Protein AF-A0A4U0V541-F1 (afdb_monomer)

Foldseek 3Di:
DAFLVLLLVLLLLVQDPDPPSQKRALVSQLVLCLLLLDDNVVSNVVSQVCLVVQPDDDPPGSMHRSVPGPDRFQLQAPQDFDQADKAALCRQLVSSCVVPSPPVSSVSSNVLLVSAADPVPSIHGSNLSVCSRNNNNSVVSSVVCVPVPSSPPPDPPDDDD

pLDDT: mean 77.26, std 14.0, range [28.75, 92.69]

Sequence (161 aa):
MPPPFHRLLAFYSNKSDRPNTQTVRLTDSLRGNLALGLDFPAALAIALGRHLFLRNTSFLSLNIHVPSVSTTKTLLDGIPIDEKRAYSRADIVGAARRNGNGVLGQADALGMWALAADVRTGLVRGEDVVAFQRGTLFEVIERRRRGRGQVLPFWRGGPIS

Structure (mmCIF, N/CA/C/O backbone):
data_AF-A0A4U0V541-F1
#
_entry.id   AF-A0A4U0V541-F1
#
loop_
_atom_site.group_PDB
_atom_site.id
_atom_site.type_symbol
_atom_site.label_atom_id
_atom_site.label_alt_id
_atom_site.label_comp_id
_atom_site.label_asym_id
_atom_site.label_entity_id
_atom_site.label_seq_id
_atom_site.pdbx_PDB_ins_code
_atom_site.Cartn_x
_atom_site.Cartn_y
_atom_site.Cartn_z
_atom_site.oc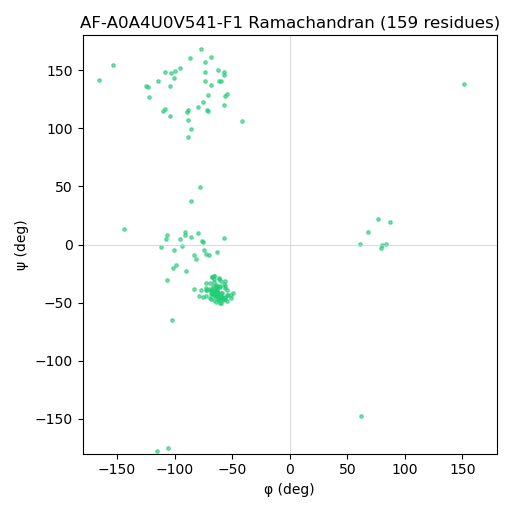cupancy
_atom_site.B_iso_or_equiv
_atom_site.auth_seq_id
_atom_site.auth_comp_id
_atom_site.auth_asym_id
_atom_site.auth_atom_id
_atom_site.pdbx_PDB_model_num
ATOM 1 N N . MET A 1 1 ? 18.904 6.020 4.376 1.00 61.62 1 MET A N 1
ATOM 2 C CA . MET A 1 1 ? 17.771 5.064 4.301 1.00 61.62 1 MET A CA 1
ATOM 3 C C . MET A 1 1 ? 17.031 5.266 2.983 1.00 61.62 1 MET A C 1
ATOM 5 O O . MET A 1 1 ? 16.933 6.417 2.574 1.00 61.62 1 MET A O 1
ATOM 9 N N . PRO A 1 2 ? 16.510 4.208 2.332 1.00 76.69 2 PRO A N 1
ATOM 10 C CA . PRO A 1 2 ? 15.739 4.345 1.094 1.00 76.69 2 PRO A CA 1
ATOM 11 C C . PRO A 1 2 ? 14.454 5.169 1.313 1.00 76.69 2 PRO A C 1
ATOM 13 O O . PRO A 1 2 ? 13.903 5.138 2.425 1.00 76.69 2 PRO A O 1
ATOM 16 N N . PRO A 1 3 ? 13.962 5.894 0.291 1.00 86.38 3 PRO A N 1
ATOM 17 C CA . PRO A 1 3 ? 12.707 6.638 0.368 1.00 86.38 3 PRO A CA 1
ATOM 18 C C . PRO A 1 3 ? 11.506 5.744 0.722 1.00 86.38 3 PRO A C 1
ATOM 20 O O . PRO A 1 3 ? 11.497 4.573 0.334 1.00 86.38 3 PRO A O 1
ATOM 23 N N . PRO A 1 4 ? 10.479 6.255 1.427 1.00 84.50 4 PRO A N 1
ATOM 24 C CA . PRO A 1 4 ? 9.324 5.453 1.832 1.00 84.50 4 PRO A CA 1
ATOM 25 C C . PRO A 1 4 ? 8.635 4.708 0.685 1.00 84.50 4 PRO A C 1
ATOM 27 O O . PRO A 1 4 ? 8.344 3.520 0.810 1.00 84.50 4 PRO A O 1
ATOM 30 N N . PHE A 1 5 ? 8.437 5.360 -0.463 1.00 84.69 5 PHE A N 1
ATOM 31 C CA . PHE A 1 5 ? 7.810 4.707 -1.612 1.00 84.69 5 PHE A CA 1
ATOM 32 C C . PHE A 1 5 ? 8.673 3.570 -2.177 1.00 84.69 5 PHE A C 1
ATOM 34 O O . PHE A 1 5 ? 8.171 2.503 -2.525 1.00 84.69 5 PHE A O 1
ATOM 41 N N . HIS A 1 6 ? 9.995 3.757 -2.194 1.00 84.62 6 HIS A N 1
ATOM 42 C CA . HIS A 1 6 ? 10.932 2.724 -2.635 1.00 84.62 6 HIS A CA 1
ATOM 43 C C . HIS A 1 6 ? 10.926 1.516 -1.699 1.00 84.62 6 HIS A C 1
ATOM 45 O O . HIS A 1 6 ? 11.076 0.399 -2.178 1.00 84.62 6 HIS A O 1
ATOM 51 N N . ARG A 1 7 ? 10.694 1.699 -0.391 1.00 85.19 7 ARG A N 1
ATOM 52 C CA . ARG A 1 7 ? 10.532 0.576 0.555 1.00 85.19 7 ARG A CA 1
ATOM 53 C C . ARG A 1 7 ? 9.280 -0.246 0.260 1.00 85.19 7 ARG A C 1
ATOM 55 O O . ARG A 1 7 ? 9.359 -1.471 0.229 1.00 85.19 7 ARG A O 1
ATOM 62 N N . LEU A 1 8 ? 8.158 0.414 -0.043 1.00 83.94 8 LEU A N 1
ATOM 63 C CA . LEU A 1 8 ? 6.932 -0.275 -0.463 1.00 83.94 8 LEU A CA 1
ATOM 64 C C . LEU A 1 8 ? 7.143 -1.079 -1.751 1.00 83.94 8 LEU A C 1
ATOM 66 O O . LEU A 1 8 ? 6.598 -2.170 -1.880 1.00 83.94 8 LEU A O 1
ATOM 70 N N . LEU A 1 9 ? 7.942 -0.572 -2.695 1.00 83.94 9 LEU A N 1
ATOM 71 C CA . LEU A 1 9 ? 8.303 -1.313 -3.907 1.00 83.94 9 LEU A CA 1
ATOM 72 C C . LEU A 1 9 ? 9.295 -2.449 -3.630 1.00 83.94 9 LEU A C 1
ATOM 74 O O . LEU A 1 9 ? 9.139 -3.539 -4.180 1.00 83.94 9 LEU A O 1
ATOM 78 N N . ALA A 1 10 ? 10.268 -2.219 -2.747 1.00 84.31 10 ALA A N 1
ATOM 79 C CA . ALA A 1 10 ? 11.264 -3.209 -2.350 1.00 84.31 10 ALA A CA 1
ATOM 80 C C . ALA A 1 10 ? 10.628 -4.433 -1.678 1.00 84.31 10 ALA A C 1
ATOM 82 O O . ALA A 1 10 ? 11.124 -5.545 -1.839 1.00 84.31 10 ALA A O 1
ATOM 83 N N . PHE A 1 11 ? 9.491 -4.259 -0.992 1.00 82.50 11 PHE A N 1
ATOM 84 C CA . PHE A 1 11 ? 8.693 -5.381 -0.496 1.00 82.50 11 PHE A CA 1
ATOM 85 C C . PHE A 1 11 ? 8.395 -6.405 -1.600 1.00 82.50 11 PHE A C 1
ATOM 87 O O . PHE A 1 11 ? 8.537 -7.600 -1.363 1.00 82.50 11 PHE A O 1
ATOM 94 N N . TYR A 1 12 ? 8.029 -5.957 -2.806 1.00 80.75 12 TYR A N 1
ATOM 95 C CA . TYR A 1 12 ? 7.719 -6.853 -3.921 1.00 80.75 12 TYR A CA 1
ATOM 96 C C . TYR A 1 12 ? 8.975 -7.456 -4.543 1.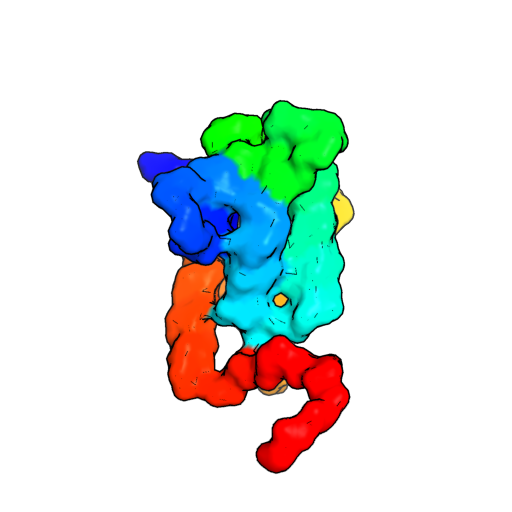00 80.75 12 TYR A C 1
ATOM 98 O O . TYR A 1 12 ? 9.013 -8.660 -4.779 1.00 80.75 12 TYR A O 1
ATOM 106 N N . SER A 1 13 ? 10.021 -6.662 -4.786 1.00 81.06 13 SER A N 1
ATOM 107 C CA . SER A 1 13 ? 11.244 -7.177 -5.417 1.00 81.06 13 SER A CA 1
ATOM 108 C C . SER A 1 13 ? 12.000 -8.166 -4.522 1.00 81.06 13 SER A C 1
ATOM 110 O O . SER A 1 13 ? 12.621 -9.096 -5.030 1.00 81.06 13 SER A O 1
ATOM 112 N N . ASN A 1 14 ? 11.876 -8.045 -3.196 1.00 81.19 14 ASN A N 1
ATOM 113 C CA . ASN A 1 14 ? 12.405 -9.013 -2.231 1.00 81.19 14 ASN A CA 1
ATOM 114 C C . ASN A 1 14 ? 11.661 -10.365 -2.235 1.00 81.19 14 ASN A C 1
ATOM 116 O O . ASN A 1 14 ? 12.119 -11.304 -1.590 1.00 81.19 14 ASN A O 1
ATOM 120 N N . LYS A 1 15 ? 10.526 -10.489 -2.939 1.00 74.00 15 LYS A N 1
ATOM 121 C CA . LYS A 1 15 ? 9.801 -11.762 -3.141 1.00 74.00 15 LYS A CA 1
ATOM 122 C C . LYS A 1 15 ? 10.158 -12.454 -4.463 1.00 74.00 15 LYS A C 1
ATOM 124 O O . LYS A 1 15 ? 9.533 -13.456 -4.811 1.00 74.00 15 LYS A O 1
ATOM 129 N N . SER A 1 16 ? 11.117 -11.909 -5.209 1.00 71.25 16 SER A N 1
ATOM 130 C CA . SER A 1 16 ? 11.630 -12.500 -6.444 1.00 71.25 16 SER A CA 1
ATOM 131 C C . SER A 1 16 ? 12.409 -13.784 -6.149 1.00 71.25 16 SER A C 1
ATOM 133 O O . SER A 1 16 ? 13.248 -13.816 -5.253 1.00 71.25 16 SER A O 1
ATOM 135 N N . ASP A 1 17 ? 12.195 -14.823 -6.960 1.00 65.44 17 ASP A N 1
ATOM 136 C CA . ASP A 1 17 ? 13.008 -16.054 -6.930 1.00 65.44 17 ASP A CA 1
ATOM 137 C C . ASP A 1 17 ? 14.399 -15.858 -7.550 1.00 65.44 17 ASP A C 1
ATOM 139 O O . ASP A 1 17 ? 15.214 -16.779 -7.593 1.00 65.44 17 ASP A O 1
ATOM 143 N N . ARG A 1 18 ? 14.665 -14.676 -8.119 1.00 64.69 18 ARG A N 1
ATOM 144 C CA . ARG A 1 18 ? 15.917 -14.367 -8.808 1.00 64.69 18 ARG A CA 1
ATOM 145 C C . ARG A 1 18 ? 16.755 -13.398 -7.977 1.00 64.69 18 ARG A C 1
ATOM 147 O O . ARG A 1 18 ? 16.197 -12.489 -7.371 1.00 64.69 18 ARG A O 1
ATOM 154 N N . PRO A 1 19 ? 18.093 -13.479 -8.059 1.00 60.41 19 PRO A N 1
ATOM 155 C CA . PRO A 1 19 ? 19.007 -12.659 -7.256 1.00 60.41 19 PRO A CA 1
ATOM 156 C C . PRO A 1 19 ? 18.924 -11.141 -7.517 1.00 60.41 19 PRO A C 1
ATOM 158 O O . PRO A 1 19 ? 19.551 -10.363 -6.807 1.00 60.41 19 PRO A O 1
ATOM 161 N N . ASN A 1 20 ? 18.158 -10.688 -8.517 1.00 63.84 20 ASN A N 1
ATOM 162 C CA . ASN A 1 20 ? 17.958 -9.266 -8.790 1.00 63.84 20 ASN A CA 1
ATOM 163 C C . ASN A 1 20 ? 16.769 -8.715 -7.981 1.00 63.84 20 ASN A C 1
ATOM 165 O O . ASN A 1 20 ? 15.629 -8.743 -8.443 1.00 63.84 20 ASN A O 1
ATOM 169 N N . THR A 1 21 ? 17.064 -8.182 -6.794 1.00 68.62 21 THR A N 1
ATOM 170 C CA . THR A 1 21 ? 16.109 -7.578 -5.844 1.00 68.62 21 THR A CA 1
ATOM 171 C C . THR A 1 21 ? 15.812 -6.101 -6.121 1.00 68.62 21 THR A C 1
ATOM 173 O O . THR A 1 21 ? 15.118 -5.447 -5.345 1.00 68.62 21 THR A O 1
ATOM 176 N N . GLN A 1 22 ? 16.315 -5.538 -7.223 1.00 80.19 22 GLN A N 1
ATOM 177 C CA . GLN A 1 22 ? 16.116 -4.125 -7.575 1.00 80.19 22 GLN A CA 1
ATOM 178 C C . GLN A 1 22 ? 15.030 -3.914 -8.633 1.00 80.19 22 GLN A C 1
ATOM 180 O O . GLN A 1 22 ? 14.697 -2.778 -8.973 1.00 80.19 22 GLN A O 1
ATOM 185 N N . THR A 1 23 ? 14.482 -5.001 -9.174 1.00 83.25 23 THR A N 1
ATOM 186 C CA . THR A 1 23 ? 13.450 -4.958 -10.209 1.00 83.25 23 THR A CA 1
ATOM 187 C C . THR A 1 23 ? 12.220 -5.701 -9.723 1.00 83.25 23 THR A C 1
ATOM 189 O O . THR A 1 23 ? 12.319 -6.858 -9.332 1.00 83.25 23 THR A O 1
ATOM 192 N N . VAL A 1 24 ? 11.061 -5.051 -9.769 1.00 82.81 24 VAL A N 1
ATOM 193 C CA . VAL A 1 24 ? 9.771 -5.698 -9.528 1.00 82.81 24 VAL A CA 1
ATOM 194 C C . VAL A 1 24 ? 9.260 -6.214 -10.867 1.00 82.81 24 VAL A C 1
ATOM 196 O O . VAL A 1 24 ? 8.962 -5.422 -11.769 1.00 82.81 24 VAL A O 1
ATOM 199 N N . ARG A 1 25 ? 9.167 -7.539 -11.008 1.00 84.31 25 ARG A N 1
ATOM 200 C CA . ARG A 1 25 ? 8.480 -8.192 -12.132 1.00 84.31 25 ARG A CA 1
ATOM 201 C C . ARG A 1 25 ? 7.001 -8.327 -11.813 1.00 84.31 25 ARG A C 1
ATOM 203 O O . ARG A 1 25 ? 6.604 -8.318 -10.649 1.00 84.31 25 ARG A O 1
ATOM 210 N N . LEU A 1 26 ? 6.175 -8.513 -12.841 1.00 81.56 26 LEU A N 1
ATOM 211 C CA . LEU A 1 26 ? 4.735 -8.714 -12.650 1.00 81.56 26 LEU A CA 1
ATOM 212 C C . LEU A 1 26 ? 4.441 -9.908 -11.721 1.00 81.56 26 LEU A C 1
ATOM 214 O O . LEU A 1 26 ? 3.557 -9.829 -10.874 1.00 81.56 26 LEU A O 1
ATOM 218 N N . THR A 1 27 ? 5.225 -10.984 -11.826 1.00 78.19 27 THR A N 1
ATOM 219 C CA . THR A 1 27 ? 5.133 -12.164 -10.953 1.00 78.19 27 THR A CA 1
ATOM 220 C C . THR A 1 27 ? 5.458 -11.852 -9.494 1.00 78.19 27 THR A C 1
ATOM 222 O O . THR A 1 27 ? 4.781 -12.354 -8.602 1.00 78.19 27 THR A O 1
ATOM 225 N N . ASP A 1 28 ? 6.450 -10.999 -9.240 1.00 80.25 28 ASP A N 1
ATOM 226 C CA . ASP A 1 28 ? 6.875 -10.625 -7.884 1.00 80.25 28 ASP A CA 1
ATOM 227 C C . ASP A 1 28 ? 5.819 -9.718 -7.236 1.00 80.25 28 ASP A C 1
ATOM 229 O O . ASP A 1 28 ? 5.449 -9.872 -6.073 1.00 80.25 28 ASP A O 1
ATOM 233 N N . SER A 1 29 ? 5.256 -8.822 -8.050 1.00 80.69 29 SER A N 1
ATOM 234 C CA . SER A 1 29 ? 4.119 -7.956 -7.738 1.00 80.69 29 SER A CA 1
ATOM 235 C C . SER A 1 29 ? 2.877 -8.767 -7.342 1.00 80.69 29 SER A C 1
ATOM 237 O O . SER A 1 29 ? 2.274 -8.516 -6.298 1.00 80.69 29 SER A O 1
ATOM 239 N N . LEU A 1 30 ? 2.545 -9.792 -8.137 1.00 77.69 30 LEU A N 1
ATOM 240 C CA . LEU A 1 30 ? 1.467 -10.747 -7.870 1.00 77.69 30 LEU A CA 1
ATOM 241 C C . LEU A 1 30 ? 1.705 -11.516 -6.570 1.00 77.69 30 LEU A C 1
ATOM 243 O O . LEU A 1 30 ? 0.830 -11.541 -5.710 1.00 7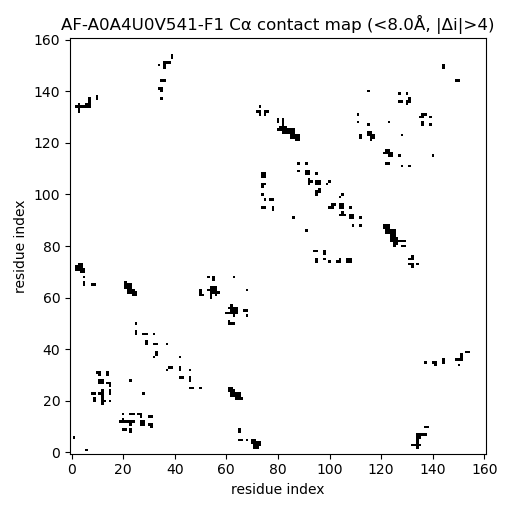7.69 30 LEU A O 1
ATOM 247 N N . ARG A 1 31 ? 2.894 -12.099 -6.392 1.00 75.56 31 ARG A N 1
ATOM 248 C CA . ARG A 1 31 ? 3.245 -12.842 -5.174 1.00 75.56 31 ARG A CA 1
ATOM 249 C C . ARG A 1 31 ? 3.177 -11.976 -3.927 1.00 75.56 31 ARG A C 1
ATOM 251 O O . ARG A 1 31 ? 2.645 -12.426 -2.919 1.00 75.56 31 ARG A O 1
ATOM 258 N N . GLY A 1 32 ? 3.663 -10.738 -3.991 1.00 77.81 32 GLY A N 1
ATOM 259 C CA . GLY A 1 32 ? 3.550 -9.803 -2.875 1.00 77.81 32 GLY A CA 1
ATOM 260 C C . GLY A 1 32 ? 2.094 -9.460 -2.551 1.00 77.81 32 GLY A C 1
ATOM 261 O O . GLY A 1 32 ? 1.721 -9.481 -1.383 1.00 77.81 32 GLY A O 1
ATOM 262 N N . ASN A 1 33 ? 1.246 -9.222 -3.558 1.00 80.62 33 ASN A N 1
ATOM 263 C CA . ASN A 1 33 ? -0.184 -8.970 -3.337 1.00 80.62 33 ASN A CA 1
ATOM 264 C C . ASN A 1 33 ? -0.888 -10.200 -2.718 1.00 80.62 33 ASN A C 1
ATOM 266 O O . ASN A 1 33 ? -1.673 -10.056 -1.783 1.00 80.62 33 ASN A O 1
ATOM 270 N N . LEU A 1 34 ? -0.568 -11.415 -3.175 1.00 73.50 34 LEU A N 1
ATOM 271 C CA . LEU A 1 34 ? -1.093 -12.658 -2.594 1.00 73.50 34 LEU A CA 1
ATOM 272 C C . LEU A 1 34 ? -0.592 -12.884 -1.157 1.00 73.50 34 LEU A C 1
ATOM 274 O O . LEU A 1 34 ? -1.366 -13.294 -0.298 1.00 73.50 34 LEU A O 1
ATOM 278 N N . ALA A 1 35 ? 0.672 -12.565 -0.860 1.00 72.44 35 ALA A N 1
ATOM 279 C CA . ALA A 1 35 ? 1.229 -12.636 0.496 1.00 72.44 35 ALA A CA 1
ATOM 280 C C . ALA A 1 35 ? 0.573 -11.627 1.452 1.00 72.44 35 ALA A C 1
ATOM 282 O O . ALA A 1 35 ? 0.437 -11.881 2.648 1.00 72.44 35 ALA A O 1
ATOM 283 N N . LEU A 1 36 ? 0.113 -10.497 0.914 1.00 72.75 36 LEU A N 1
ATOM 284 C CA . LEU A 1 36 ? -0.731 -9.558 1.636 1.00 72.75 36 LEU A CA 1
ATOM 285 C C . LEU A 1 36 ? -2.162 -10.081 1.822 1.00 72.75 36 LEU A C 1
ATOM 287 O O . LEU A 1 36 ? -2.903 -9.474 2.579 1.00 72.75 36 LEU A O 1
ATOM 291 N N . GLY A 1 37 ? -2.562 -11.198 1.213 1.00 68.75 37 GLY A N 1
ATOM 292 C CA . GLY A 1 37 ? -3.884 -11.809 1.381 1.00 68.75 37 GLY A CA 1
ATOM 293 C C . GLY A 1 37 ? -4.959 -11.272 0.435 1.00 68.75 37 GLY A C 1
ATOM 294 O O . GLY A 1 37 ? -6.142 -11.420 0.733 1.00 68.75 37 GLY A O 1
ATOM 295 N N . LEU A 1 38 ? -4.575 -10.631 -0.676 1.00 73.50 38 LEU A N 1
ATOM 296 C CA . LEU A 1 38 ? -5.519 -10.281 -1.740 1.00 73.50 38 LEU A CA 1
ATOM 297 C C . LEU A 1 38 ? -5.923 -11.532 -2.534 1.00 73.50 38 LEU A C 1
ATOM 299 O O . LEU A 1 38 ? -5.110 -12.437 -2.719 1.00 73.50 38 LEU A O 1
ATOM 303 N N . ASP A 1 39 ? -7.156 -11.558 -3.045 1.00 73.81 39 ASP A N 1
ATOM 304 C CA . ASP A 1 39 ? -7.566 -12.569 -4.021 1.00 73.81 39 ASP A CA 1
ATOM 305 C C . ASP A 1 39 ? -6.850 -12.376 -5.370 1.00 73.81 39 ASP A C 1
ATOM 307 O O . ASP A 1 39 ? -6.282 -11.319 -5.660 1.00 73.81 39 ASP A O 1
ATOM 311 N N . PHE A 1 40 ? -6.838 -13.421 -6.202 1.00 74.44 40 PHE A N 1
ATOM 312 C CA . PHE A 1 40 ? -6.098 -13.391 -7.463 1.00 74.44 40 PHE A CA 1
ATOM 313 C C . PHE A 1 40 ? -6.580 -12.299 -8.441 1.00 74.44 40 PHE A C 1
ATOM 315 O O . PHE A 1 40 ? -5.720 -11.587 -8.968 1.00 74.44 40 PHE A O 1
ATOM 322 N N . PRO A 1 41 ? -7.895 -12.103 -8.685 1.00 74.44 41 PRO A N 1
ATOM 323 C CA . PRO A 1 41 ? -8.364 -11.041 -9.576 1.00 74.44 41 PRO A CA 1
ATOM 324 C C . PRO A 1 41 ? -7.933 -9.639 -9.126 1.00 74.44 41 PRO A C 1
ATOM 326 O O . PRO A 1 41 ? -7.412 -8.870 -9.940 1.00 74.44 41 PRO A O 1
ATOM 329 N N . ALA A 1 42 ? -8.074 -9.309 -7.837 1.00 74.31 42 ALA A N 1
ATOM 330 C CA . ALA A 1 42 ? -7.649 -8.018 -7.306 1.00 74.31 42 ALA A CA 1
ATOM 331 C C . ALA A 1 42 ? -6.121 -7.880 -7.327 1.00 74.31 42 ALA A C 1
ATOM 333 O O . ALA A 1 42 ? -5.595 -6.840 -7.732 1.00 74.31 42 ALA A O 1
ATOM 334 N N . ALA A 1 43 ? -5.395 -8.939 -6.954 1.00 75.25 43 ALA A N 1
ATOM 335 C CA . ALA A 1 43 ? -3.939 -8.966 -6.994 1.00 75.25 43 ALA A CA 1
ATOM 336 C C . ALA A 1 43 ? -3.403 -8.712 -8.410 1.00 75.25 43 ALA A C 1
ATOM 338 O O . ALA A 1 43 ? -2.445 -7.951 -8.561 1.00 75.25 43 ALA A O 1
ATOM 339 N N . LEU A 1 44 ? -4.025 -9.303 -9.435 1.00 78.56 44 LEU A N 1
ATOM 340 C CA . LEU A 1 44 ? -3.653 -9.113 -10.835 1.00 78.56 44 LEU A CA 1
ATOM 341 C C . LEU A 1 44 ? -3.965 -7.699 -11.322 1.00 78.56 44 LEU A C 1
ATOM 343 O O . LEU A 1 44 ? -3.091 -7.063 -11.909 1.00 78.56 44 LEU A O 1
ATOM 347 N N . ALA A 1 45 ? -5.162 -7.182 -11.041 1.00 77.06 45 ALA A N 1
ATOM 348 C CA . ALA A 1 45 ? -5.542 -5.824 -11.425 1.00 77.06 45 ALA A CA 1
ATOM 349 C C . ALA A 1 45 ? -4.595 -4.773 -10.816 1.00 77.06 45 ALA A C 1
ATOM 351 O O . ALA A 1 45 ? -4.106 -3.888 -11.520 1.00 77.06 45 ALA A O 1
ATOM 352 N N . ILE A 1 46 ? -4.265 -4.910 -9.528 1.00 80.38 46 ILE A N 1
ATOM 353 C CA . ILE A 1 46 ? -3.340 -4.008 -8.827 1.00 80.38 46 ILE A CA 1
ATOM 354 C C . ILE A 1 46 ? -1.915 -4.146 -9.369 1.00 80.38 46 ILE A C 1
ATOM 356 O O . ILE A 1 46 ? -1.231 -3.139 -9.563 1.00 80.38 46 ILE A O 1
ATOM 360 N N . ALA A 1 47 ? -1.457 -5.374 -9.632 1.00 81.44 47 ALA A N 1
ATOM 361 C CA . ALA A 1 47 ? -0.142 -5.608 -10.218 1.00 81.44 47 ALA A CA 1
ATOM 362 C C . ALA A 1 47 ? -0.038 -4.962 -11.609 1.00 81.44 47 ALA A C 1
ATOM 364 O O . ALA A 1 47 ? 0.912 -4.229 -11.872 1.00 81.44 47 ALA A O 1
ATOM 365 N N . LEU A 1 48 ? -1.035 -5.139 -12.477 1.00 82.38 48 LEU A N 1
ATOM 366 C CA . LEU A 1 48 ? -1.058 -4.501 -13.794 1.00 82.38 48 LEU A CA 1
ATOM 367 C C . LEU A 1 48 ? -1.084 -2.973 -13.685 1.00 82.38 48 LEU A C 1
ATOM 369 O O . LEU A 1 48 ? -0.258 -2.312 -14.312 1.00 82.38 48 LEU A O 1
ATOM 373 N N . GLY A 1 49 ? -1.957 -2.408 -12.845 1.00 80.69 49 GLY A N 1
ATOM 374 C CA . GLY A 1 49 ? -2.046 -0.960 -12.643 1.00 80.69 49 GLY A CA 1
ATOM 375 C C . GLY A 1 49 ? -0.720 -0.345 -12.188 1.00 80.69 49 GLY A C 1
ATOM 376 O O . GLY A 1 49 ? -0.249 0.627 -12.779 1.00 80.69 49 GLY A O 1
ATOM 377 N N . ARG A 1 50 ? -0.058 -0.962 -11.201 1.00 85.31 50 ARG A N 1
ATOM 378 C CA . ARG A 1 50 ? 1.262 -0.534 -10.710 1.00 85.31 50 ARG A CA 1
ATOM 379 C C . ARG A 1 50 ? 2.309 -0.540 -11.820 1.00 85.31 50 ARG A C 1
ATOM 381 O O . ARG A 1 50 ? 3.074 0.411 -11.940 1.00 85.31 50 ARG A O 1
ATOM 388 N N . HIS A 1 51 ? 2.346 -1.598 -12.625 1.00 83.06 51 HIS A N 1
ATOM 389 C CA . HIS A 1 51 ? 3.339 -1.743 -13.686 1.00 83.06 51 HIS A CA 1
ATOM 390 C C . HIS A 1 51 ? 3.071 -0.815 -14.869 1.00 83.06 51 HIS A C 1
ATOM 392 O O . HIS A 1 51 ? 4.021 -0.310 -15.453 1.00 83.06 51 HIS A O 1
ATOM 398 N N . LEU A 1 52 ? 1.812 -0.522 -15.192 1.00 82.62 52 LEU A N 1
ATOM 399 C CA . LEU A 1 52 ? 1.469 0.470 -16.212 1.00 82.62 52 LEU A CA 1
ATOM 400 C C . LEU A 1 52 ? 1.828 1.893 -15.770 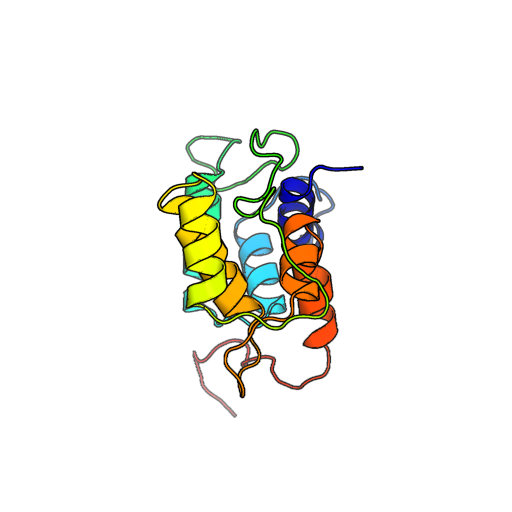1.00 82.62 52 LEU A C 1
ATOM 402 O O . LEU A 1 52 ? 2.327 2.670 -16.582 1.00 82.62 52 LEU A O 1
ATOM 406 N N . PHE A 1 53 ? 1.613 2.215 -14.493 1.00 78.81 53 PHE A N 1
ATOM 407 C CA . PHE A 1 53 ? 1.883 3.545 -13.949 1.00 78.81 53 PHE A CA 1
ATOM 408 C C . PHE A 1 53 ? 3.376 3.801 -13.689 1.00 78.81 53 PHE A C 1
ATOM 410 O O . PHE A 1 53 ? 3.862 4.897 -13.944 1.00 78.81 53 PHE A O 1
ATOM 417 N N . LEU A 1 54 ? 4.115 2.796 -13.203 1.00 78.25 54 LEU A N 1
ATOM 418 C CA . LEU A 1 54 ? 5.512 2.934 -12.761 1.00 78.25 54 LEU A CA 1
ATOM 419 C C . LEU A 1 54 ? 6.541 2.315 -13.718 1.00 78.25 54 LEU A C 1
ATOM 421 O O . LEU A 1 54 ? 7.713 2.204 -13.351 1.00 78.25 54 LEU A O 1
ATOM 425 N N . ARG A 1 55 ? 6.145 1.870 -14.920 1.00 77.44 55 ARG A N 1
ATOM 426 C CA 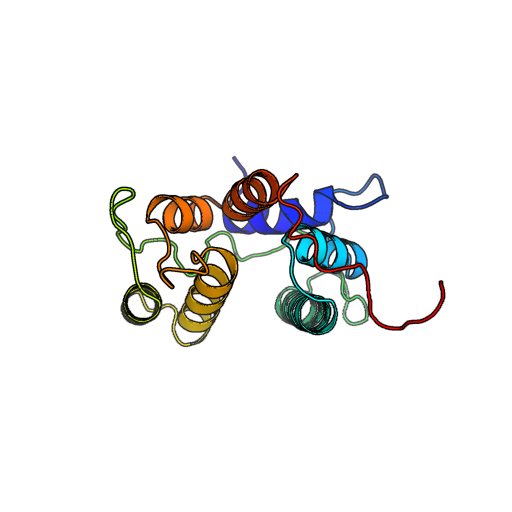. ARG A 1 55 ? 7.104 1.327 -15.899 1.00 77.44 55 ARG A CA 1
ATOM 427 C C . ARG A 1 55 ? 8.195 2.353 -16.200 1.00 77.44 55 ARG A C 1
ATOM 429 O O . ARG A 1 55 ? 7.915 3.486 -16.577 1.00 77.44 55 ARG A O 1
ATOM 436 N N . ASN A 1 56 ? 9.445 1.928 -16.071 1.00 78.25 56 ASN A N 1
ATOM 437 C CA . ASN A 1 56 ? 10.608 2.787 -16.297 1.00 78.25 56 ASN A CA 1
ATOM 438 C C . ASN A 1 56 ? 11.789 2.047 -16.949 1.00 78.25 56 ASN A C 1
ATOM 440 O O . ASN A 1 56 ? 12.899 2.564 -16.959 1.00 78.25 56 ASN A O 1
ATOM 444 N N . THR A 1 57 ? 11.563 0.837 -17.476 1.00 70.12 57 THR A N 1
ATOM 445 C CA . THR A 1 57 ? 12.616 0.007 -18.088 1.00 70.12 57 THR A CA 1
ATOM 446 C C . THR A 1 57 ? 12.580 0.047 -19.616 1.00 70.12 57 THR A C 1
ATOM 448 O O . THR A 1 57 ? 13.512 0.536 -20.239 1.00 70.12 57 THR A O 1
ATOM 451 N N . SER A 1 58 ? 11.514 -0.453 -20.246 1.00 68.31 58 SER A N 1
ATOM 452 C CA . SER A 1 58 ? 11.342 -0.430 -21.706 1.00 68.31 58 SER A CA 1
ATOM 453 C C . SER A 1 58 ? 9.857 -0.455 -22.078 1.00 68.31 58 SER A C 1
ATOM 455 O O . SER A 1 58 ? 9.039 -0.962 -21.312 1.00 68.31 58 SER A O 1
ATOM 457 N N . PHE A 1 59 ? 9.497 0.070 -23.255 1.00 60.69 59 PHE A N 1
ATOM 458 C CA . PHE A 1 59 ? 8.106 0.204 -23.715 1.00 60.69 59 PHE A CA 1
ATOM 459 C C . PHE A 1 59 ? 7.339 -1.131 -23.743 1.00 60.69 59 PHE A C 1
ATOM 461 O O . PHE A 1 59 ? 6.148 -1.161 -23.435 1.00 60.69 59 PHE A O 1
ATOM 468 N N . LEU A 1 60 ? 8.035 -2.232 -24.048 1.00 69.25 60 LEU A N 1
ATOM 469 C CA . LEU A 1 60 ? 7.481 -3.592 -24.121 1.00 69.25 60 LEU A CA 1
ATOM 470 C C . LEU A 1 60 ? 7.628 -4.388 -22.810 1.00 69.25 60 LEU A C 1
ATOM 472 O O . LEU A 1 60 ? 7.197 -5.535 -22.726 1.00 69.25 60 LEU A O 1
ATOM 476 N N . SER A 1 61 ? 8.249 -3.804 -21.784 1.00 70.75 61 SER A N 1
ATOM 477 C CA . SER A 1 61 ? 8.557 -4.468 -20.518 1.00 70.75 61 SER A CA 1
ATOM 478 C C . SER A 1 61 ? 7.686 -3.902 -19.399 1.00 70.75 61 SER A C 1
ATOM 480 O O . SER A 1 61 ? 7.846 -2.756 -18.983 1.00 70.75 61 SER A O 1
ATOM 482 N N . LEU A 1 62 ? 6.808 -4.736 -18.839 1.00 77.25 62 LEU A N 1
ATOM 483 C CA . LEU A 1 62 ? 6.101 -4.457 -17.585 1.00 77.25 62 LEU A CA 1
ATOM 484 C C . LEU A 1 62 ? 7.031 -4.706 -16.388 1.00 77.25 62 LEU A C 1
ATOM 486 O O . LEU A 1 62 ? 6.665 -5.426 -15.471 1.00 77.25 62 LEU A O 1
ATOM 490 N N . ASN A 1 63 ? 8.250 -4.170 -16.386 1.00 82.31 63 ASN A N 1
ATOM 491 C CA . ASN A 1 63 ? 9.156 -4.263 -15.239 1.00 82.31 63 ASN A CA 1
ATOM 492 C C . ASN A 1 63 ? 9.390 -2.876 -14.646 1.00 82.31 63 ASN A C 1
ATOM 494 O O . ASN A 1 63 ? 9.564 -1.898 -15.382 1.00 82.31 63 ASN A O 1
ATOM 498 N N . ILE A 1 64 ? 9.436 -2.818 -13.317 1.00 78.88 64 ILE A N 1
ATOM 499 C CA . ILE A 1 64 ? 9.709 -1.596 -12.560 1.00 78.88 64 ILE A CA 1
ATOM 500 C C . ILE A 1 64 ? 11.102 -1.728 -11.959 1.00 78.88 64 ILE A C 1
ATOM 502 O O . ILE A 1 64 ? 11.336 -2.598 -11.122 1.00 78.88 64 ILE A O 1
ATOM 506 N N . HIS A 1 65 ? 12.026 -0.868 -12.362 1.00 83.25 65 HIS A N 1
ATOM 507 C CA . HIS A 1 65 ? 13.333 -0.756 -11.735 1.00 83.25 65 HIS A CA 1
ATOM 508 C C . HIS A 1 65 ? 13.252 0.241 -10.577 1.00 83.25 65 HIS A C 1
ATOM 510 O O . HIS A 1 65 ? 13.121 1.445 -10.795 1.00 83.25 65 HIS A O 1
ATOM 516 N N . VAL A 1 66 ? 13.288 -0.262 -9.341 1.00 78.25 66 VAL A N 1
ATOM 517 C CA . VAL A 1 66 ? 12.997 0.516 -8.124 1.00 78.25 66 VAL A CA 1
ATOM 518 C C . VAL A 1 66 ? 13.892 1.759 -7.977 1.00 78.25 66 VAL A C 1
ATOM 520 O O . VAL A 1 66 ? 13.339 2.831 -7.731 1.00 78.25 66 VAL A O 1
ATOM 523 N N . PRO A 1 67 ? 15.226 1.689 -8.187 1.00 79.88 67 PRO A N 1
ATOM 524 C CA . PRO A 1 67 ? 16.106 2.854 -8.043 1.00 79.88 67 PRO A CA 1
ATOM 525 C C . PRO A 1 67 ? 15.797 4.012 -9.001 1.00 79.88 67 PRO A C 1
ATOM 527 O O . PRO A 1 67 ? 16.037 5.166 -8.659 1.00 79.88 67 PRO A O 1
ATOM 530 N N . SER A 1 68 ? 15.247 3.724 -10.185 1.00 79.69 68 SER A N 1
ATOM 531 C CA . SER A 1 68 ? 14.929 4.735 -11.205 1.00 79.69 68 SER A CA 1
ATOM 532 C C . SER A 1 68 ? 13.512 5.303 -11.088 1.00 79.69 68 SER A C 1
ATOM 534 O O . SER A 1 68 ? 13.060 6.014 -11.984 1.00 79.69 68 SER A O 1
ATOM 536 N N . VAL A 1 69 ? 12.764 4.981 -10.029 1.00 79.81 69 VAL A N 1
ATOM 537 C CA . VAL A 1 69 ? 11.435 5.562 -9.798 1.00 79.81 69 VAL A CA 1
ATOM 538 C C . VAL A 1 69 ? 11.589 6.957 -9.189 1.00 79.81 69 VAL A C 1
ATOM 540 O O . VAL A 1 69 ? 12.101 7.102 -8.079 1.00 79.81 69 VAL A O 1
ATOM 543 N N . SER A 1 70 ? 11.108 7.982 -9.897 1.00 76.44 70 SER A N 1
ATOM 544 C CA . SER A 1 70 ? 11.176 9.388 -9.463 1.00 76.44 70 SER A CA 1
ATOM 545 C C . SER A 1 70 ? 10.334 9.680 -8.216 1.00 76.44 70 SER A C 1
ATOM 547 O O . SER A 1 70 ? 10.654 10.579 -7.439 1.00 76.44 70 SER A O 1
ATOM 549 N N . THR A 1 71 ? 9.270 8.908 -7.988 1.00 78.12 71 THR A N 1
ATOM 550 C CA . THR A 1 71 ? 8.426 9.010 -6.795 1.00 78.12 71 THR A CA 1
ATOM 551 C C . THR A 1 71 ? 9.164 8.485 -5.564 1.00 78.12 71 THR A C 1
ATOM 553 O O . THR A 1 71 ? 9.479 7.302 -5.461 1.00 78.12 71 THR A O 1
ATOM 556 N N . THR A 1 72 ? 9.419 9.366 -4.600 1.00 77.75 72 THR A N 1
ATOM 557 C CA . THR A 1 72 ? 10.133 9.042 -3.353 1.00 77.75 72 THR A CA 1
ATOM 558 C C . THR A 1 72 ? 9.206 8.989 -2.137 1.00 77.75 72 THR A C 1
ATOM 560 O O . THR A 1 72 ? 9.430 8.207 -1.208 1.00 77.75 72 THR A O 1
ATOM 563 N N . LYS A 1 73 ? 8.141 9.791 -2.160 1.00 78.56 73 LYS A N 1
ATOM 564 C CA . LYS A 1 73 ? 7.149 9.940 -1.092 1.00 78.56 73 LYS A CA 1
ATOM 565 C C . LYS A 1 73 ? 5.896 9.121 -1.390 1.00 78.56 73 LYS A C 1
ATOM 567 O O . LYS A 1 73 ? 5.545 8.925 -2.550 1.00 78.56 73 LYS A O 1
ATOM 572 N N . THR A 1 74 ? 5.222 8.652 -0.346 1.00 80.00 74 THR A N 1
ATOM 573 C CA . THR A 1 74 ? 3.870 8.092 -0.489 1.00 80.00 74 THR A CA 1
ATOM 574 C C . THR A 1 74 ? 2.870 9.221 -0.716 1.00 80.00 74 THR A C 1
ATOM 576 O O . THR A 1 74 ? 3.118 10.361 -0.318 1.00 80.00 74 THR A O 1
ATOM 579 N N . LEU A 1 75 ? 1.716 8.934 -1.324 1.00 80.00 75 LEU A N 1
ATOM 580 C CA . LEU A 1 75 ? 0.703 9.969 -1.567 1.00 80.00 75 LEU A CA 1
ATOM 581 C C . LEU A 1 75 ? -0.062 10.355 -0.289 1.00 80.00 75 LEU A C 1
ATOM 583 O O . LEU A 1 75 ? -0.945 11.211 -0.329 1.00 80.00 75 LEU A O 1
ATOM 587 N N . LEU A 1 76 ? 0.294 9.757 0.852 1.00 80.88 76 LEU A N 1
ATOM 588 C CA . LEU A 1 76 ? -0.170 10.138 2.187 1.00 80.88 76 LEU A CA 1
ATOM 589 C C . LEU A 1 76 ? 0.915 10.836 3.020 1.00 80.88 76 LEU A C 1
ATOM 591 O O . LEU A 1 76 ? 0.681 11.116 4.196 1.00 80.88 76 LEU A O 1
ATOM 595 N N . ASP A 1 77 ? 2.087 11.116 2.443 1.00 82.50 77 ASP A N 1
ATOM 596 C CA . ASP A 1 77 ? 3.147 11.865 3.122 1.00 82.50 77 ASP A CA 1
ATOM 597 C C . ASP A 1 77 ? 2.669 13.272 3.523 1.00 82.50 77 ASP A C 1
ATOM 599 O O . ASP A 1 77 ? 1.937 13.931 2.782 1.00 82.50 77 ASP A O 1
ATOM 603 N N . GLY A 1 78 ? 3.073 13.729 4.710 1.00 79.62 78 GLY A N 1
ATOM 604 C CA . GLY A 1 78 ? 2.706 15.046 5.246 1.00 79.62 78 GLY A CA 1
ATOM 605 C C . GLY A 1 78 ? 1.303 15.159 5.857 1.00 79.62 78 GLY A C 1
ATOM 606 O O . GLY A 1 78 ? 0.978 16.206 6.410 1.00 79.62 78 GLY A O 1
ATOM 607 N N . ILE A 1 79 ? 0.481 14.102 5.827 1.00 84.56 79 ILE A N 1
ATOM 608 C CA . ILE A 1 79 ? -0.809 14.099 6.533 1.00 84.56 79 ILE A CA 1
ATOM 609 C C . ILE A 1 79 ? -0.554 13.927 8.041 1.00 84.56 79 ILE A C 1
ATOM 611 O O . ILE A 1 79 ? 0.042 12.917 8.428 1.00 84.56 79 ILE A O 1
ATOM 615 N N . PRO A 1 80 ? -1.011 14.851 8.909 1.00 84.75 80 PRO A N 1
ATOM 616 C CA . PRO A 1 80 ? -0.864 14.704 10.352 1.00 84.75 80 PRO A CA 1
ATOM 617 C C . PRO A 1 80 ? -1.792 13.595 10.862 1.00 84.75 80 PRO A C 1
ATOM 619 O O . PRO A 1 80 ? -3.017 13.712 10.795 1.00 84.75 80 PRO A O 1
ATOM 622 N N . ILE A 1 81 ? -1.199 12.515 11.367 1.00 89.50 81 ILE A N 1
ATOM 623 C CA . ILE A 1 81 ? -1.900 11.349 11.909 1.00 89.50 81 ILE A CA 1
ATOM 624 C C . ILE A 1 81 ? -1.448 11.115 13.349 1.00 89.50 81 ILE A C 1
ATOM 626 O O . ILE A 1 81 ? -0.257 11.141 13.646 1.00 89.50 81 ILE A O 1
ATOM 630 N N . ASP A 1 82 ? -2.407 10.856 14.230 1.00 89.69 82 ASP A N 1
ATOM 631 C CA . ASP A 1 82 ? -2.171 10.389 15.591 1.00 89.69 82 ASP A CA 1
ATOM 632 C C . ASP A 1 82 ? -2.114 8.857 15.586 1.00 89.69 82 ASP A C 1
ATOM 634 O O . ASP A 1 82 ? -3.107 8.192 15.280 1.00 89.69 82 ASP A O 1
ATOM 638 N N . GLU A 1 83 ? -0.953 8.291 15.932 1.00 90.38 83 GLU A N 1
ATOM 639 C CA . GLU A 1 83 ? -0.733 6.840 15.979 1.00 90.38 83 GLU A CA 1
ATOM 640 C C . GLU A 1 83 ? -1.732 6.125 16.910 1.00 90.38 83 GLU A C 1
ATOM 642 O O . GLU A 1 83 ? -2.136 4.997 16.623 1.00 90.38 83 GLU A O 1
ATOM 647 N N . LYS A 1 84 ? -2.192 6.792 17.980 1.00 91.00 84 LYS A N 1
ATOM 648 C CA . LYS A 1 84 ? -3.091 6.213 18.994 1.00 91.00 84 LYS A CA 1
ATOM 649 C C . LYS A 1 84 ? -4.560 6.204 18.576 1.00 91.00 84 LYS A C 1
ATOM 651 O O . LYS A 1 84 ? -5.380 5.567 19.238 1.00 91.00 84 LYS A O 1
ATOM 656 N N . ARG A 1 85 ? -4.914 6.913 17.503 1.00 92.69 85 ARG A N 1
ATOM 657 C CA . ARG A 1 85 ? -6.296 7.058 17.043 1.00 92.69 85 ARG A CA 1
ATOM 658 C C . ARG A 1 85 ? -6.636 6.031 15.963 1.00 92.69 85 ARG A C 1
ATOM 660 O O . ARG A 1 85 ? -5.781 5.585 15.206 1.00 92.69 85 ARG A O 1
ATOM 667 N N . ALA A 1 86 ? -7.913 5.668 15.878 1.00 91.94 86 ALA A N 1
ATOM 668 C CA . ALA A 1 86 ? -8.461 4.905 14.764 1.00 91.94 86 ALA A CA 1
ATOM 669 C C . ALA A 1 86 ? -9.194 5.830 13.782 1.00 91.94 86 ALA A C 1
ATOM 671 O O . ALA A 1 86 ? -9.849 6.794 14.189 1.00 91.94 86 ALA A O 1
ATOM 672 N N . TYR A 1 87 ? -9.088 5.522 12.494 1.00 89.88 87 TYR A N 1
ATOM 673 C CA . TYR A 1 87 ? -9.596 6.346 11.406 1.00 89.88 87 TYR A CA 1
ATOM 674 C C . TYR A 1 87 ? -10.525 5.545 10.507 1.00 89.88 87 TYR A C 1
ATOM 676 O O . TYR A 1 87 ? -10.228 4.410 10.127 1.00 89.88 87 TYR A O 1
ATOM 684 N N . SER A 1 88 ? -11.646 6.153 10.138 1.00 90.56 88 SER A N 1
ATOM 685 C CA . SER A 1 88 ? -12.544 5.599 9.135 1.00 90.56 88 SER A CA 1
ATOM 686 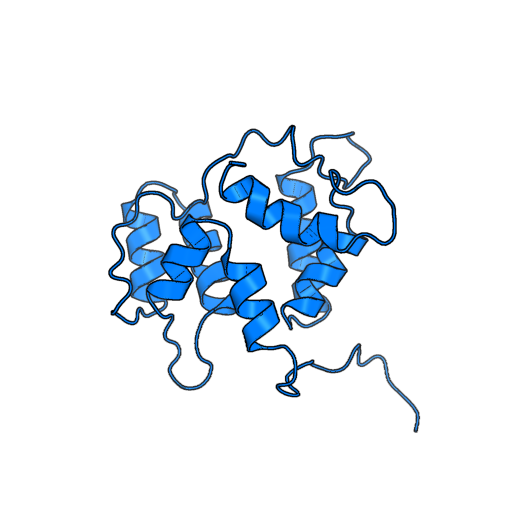C C . SER A 1 88 ? -11.999 5.824 7.722 1.00 90.56 88 SER A C 1
ATOM 688 O O . SER A 1 88 ? -11.102 6.640 7.483 1.00 90.56 88 SER A O 1
ATOM 690 N N . ARG A 1 89 ? -12.614 5.152 6.745 1.00 89.88 89 ARG A N 1
ATOM 691 C CA . ARG A 1 89 ? -12.374 5.405 5.317 1.00 89.88 89 ARG A CA 1
ATOM 692 C C . ARG A 1 89 ? -12.512 6.889 4.967 1.00 89.88 89 ARG A C 1
ATOM 694 O O . ARG A 1 89 ? -11.682 7.433 4.244 1.00 89.88 89 ARG A O 1
ATOM 701 N N . ALA A 1 90 ? -13.574 7.530 5.458 1.00 89.00 90 ALA A N 1
ATOM 702 C CA . ALA A 1 90 ? -13.870 8.925 5.147 1.00 89.00 90 ALA A CA 1
ATOM 703 C C . ALA A 1 90 ? -12.813 9.870 5.734 1.00 89.00 90 ALA A C 1
ATOM 705 O O . ALA A 1 90 ? -12.446 10.843 5.077 1.00 89.00 90 ALA A O 1
ATOM 706 N N . ASP A 1 91 ? -12.276 9.550 6.915 1.00 90.00 91 ASP A N 1
ATOM 707 C CA . ASP A 1 91 ? -11.239 10.359 7.557 1.00 90.00 91 ASP A CA 1
ATOM 708 C C . ASP A 1 91 ? -9.956 10.382 6.726 1.00 90.00 91 ASP A C 1
ATOM 710 O O . ASP A 1 91 ? -9.435 11.457 6.428 1.00 90.00 91 ASP A O 1
ATOM 714 N N . ILE A 1 92 ? -9.472 9.209 6.303 1.00 88.31 92 ILE A N 1
ATOM 715 C CA . ILE A 1 92 ? -8.210 9.100 5.560 1.00 88.31 92 ILE A CA 1
ATOM 716 C C . ILE A 1 92 ? -8.354 9.626 4.130 1.00 88.31 92 ILE A C 1
ATOM 718 O O . ILE A 1 92 ? -7.511 10.398 3.677 1.00 88.31 92 ILE A O 1
ATOM 722 N N . VAL A 1 93 ? -9.435 9.279 3.422 1.00 87.94 93 VAL A N 1
ATOM 723 C CA . VAL A 1 93 ? -9.680 9.793 2.062 1.00 87.94 93 VAL A CA 1
ATOM 724 C C . VAL A 1 93 ? -9.896 11.309 2.089 1.00 87.94 93 VAL A C 1
ATOM 726 O O . VAL A 1 93 ? -9.352 12.033 1.254 1.00 87.94 93 VAL A O 1
ATOM 729 N N . GLY A 1 94 ? -10.636 11.813 3.080 1.00 87.94 94 GLY A N 1
ATOM 730 C CA . GLY A 1 94 ? -10.833 13.244 3.288 1.00 87.94 94 GLY A CA 1
ATOM 731 C C . GLY A 1 94 ? -9.529 13.971 3.615 1.00 87.94 94 GLY A C 1
ATOM 732 O O . GLY A 1 94 ? -9.286 15.059 3.092 1.00 87.94 94 GLY A O 1
ATOM 733 N N . ALA A 1 95 ? -8.659 13.369 4.429 1.00 87.25 95 ALA A N 1
ATOM 734 C CA . ALA A 1 95 ? -7.339 13.915 4.722 1.00 87.25 95 ALA A CA 1
ATOM 735 C C . ALA A 1 95 ? -6.445 13.956 3.472 1.00 87.25 95 ALA A C 1
ATOM 737 O O . ALA A 1 95 ? -5.852 14.994 3.191 1.00 87.25 95 ALA A O 1
ATOM 738 N N . ALA A 1 96 ? -6.424 12.889 2.670 1.00 87.25 96 ALA A N 1
ATOM 739 C CA . ALA A 1 96 ? -5.665 12.841 1.420 1.00 87.25 96 ALA A CA 1
ATOM 740 C C . ALA A 1 96 ? -6.151 13.872 0.393 1.00 87.25 96 ALA A C 1
ATOM 742 O O . ALA A 1 96 ? -5.340 14.512 -0.276 1.00 87.25 96 ALA A O 1
ATOM 743 N N . ARG A 1 97 ? -7.471 14.095 0.314 1.00 85.31 97 ARG A N 1
ATOM 744 C CA . ARG A 1 97 ? -8.059 15.152 -0.518 1.00 85.31 97 ARG A CA 1
ATOM 745 C C . ARG A 1 97 ? -7.590 16.543 -0.086 1.00 85.31 97 ARG A C 1
ATOM 747 O O . ARG A 1 97 ? -7.247 17.354 -0.941 1.00 85.31 97 ARG A O 1
ATOM 754 N N . ARG A 1 98 ? -7.566 16.820 1.222 1.00 85.88 98 ARG A N 1
ATOM 755 C CA . ARG A 1 98 ? -7.100 18.106 1.773 1.00 85.88 98 ARG A CA 1
ATOM 756 C C . ARG A 1 98 ? -5.598 18.328 1.583 1.00 85.88 98 ARG A C 1
ATOM 758 O O . ARG A 1 98 ? -5.178 19.469 1.462 1.00 85.88 98 ARG A O 1
ATOM 765 N N . ASN A 1 99 ? -4.814 17.255 1.508 1.00 83.06 99 ASN A N 1
ATOM 766 C CA . ASN A 1 99 ? -3.360 17.304 1.346 1.00 83.06 99 ASN A CA 1
ATOM 767 C C . ASN A 1 99 ? -2.892 17.650 -0.085 1.00 83.06 99 ASN A C 1
ATOM 769 O O . ASN A 1 99 ? -1.701 17.618 -0.365 1.00 83.06 99 ASN A O 1
ATOM 773 N N . GLY A 1 100 ? -3.804 17.935 -1.022 1.00 76.19 100 GLY A N 1
ATOM 774 C CA . GLY A 1 100 ? -3.447 18.406 -2.367 1.00 76.19 100 GLY A CA 1
ATOM 775 C C . GLY A 1 100 ? -3.004 17.322 -3.359 1.00 76.19 100 GLY A C 1
ATOM 776 O O . GLY A 1 100 ? -2.789 17.628 -4.526 1.00 76.19 100 GLY A O 1
ATOM 777 N N . ASN A 1 101 ? -2.964 16.045 -2.961 1.00 73.38 101 ASN A N 1
ATOM 778 C CA . ASN A 1 101 ? -2.546 14.926 -3.828 1.00 73.38 101 ASN A CA 1
ATOM 779 C C . ASN A 1 101 ? -3.641 14.441 -4.808 1.00 73.38 101 ASN A C 1
ATOM 781 O O . ASN A 1 101 ? -3.500 13.405 -5.465 1.00 73.38 101 ASN A O 1
ATOM 785 N N . GLY A 1 102 ? -4.746 15.185 -4.918 1.00 80.50 102 GLY A N 1
ATOM 786 C CA . GLY A 1 102 ? -5.793 14.980 -5.918 1.00 80.50 102 GLY A CA 1
ATOM 787 C C . GLY A 1 102 ? -6.499 13.622 -5.839 1.00 80.50 102 GLY A C 1
ATOM 788 O O . GLY A 1 102 ? -6.708 13.054 -4.765 1.00 80.50 102 GLY A O 1
ATOM 789 N N . VAL A 1 103 ? -6.927 13.108 -6.995 1.00 81.00 103 VAL A N 1
ATOM 790 C CA . VAL A 1 103 ? -7.619 11.808 -7.110 1.00 81.00 103 VAL A CA 1
ATOM 791 C C . VAL A 1 103 ? -6.670 10.643 -6.817 1.00 81.00 103 VAL A C 1
ATOM 793 O O . VAL A 1 103 ? -7.086 9.655 -6.219 1.00 81.00 103 VAL A O 1
ATOM 796 N N . LEU A 1 104 ? -5.385 10.777 -7.157 1.00 80.56 104 LEU A N 1
ATOM 797 C CA . LEU A 1 104 ? -4.381 9.743 -6.900 1.00 80.56 104 LEU A CA 1
ATOM 798 C C . LEU A 1 104 ? -4.143 9.543 -5.400 1.00 80.56 104 LEU A C 1
ATOM 800 O O . LEU A 1 104 ? -4.126 8.407 -4.941 1.00 80.56 104 LEU A O 1
ATOM 804 N N . GLY A 1 105 ? -4.047 10.624 -4.618 1.00 82.62 105 GLY A N 1
ATOM 805 C CA . GLY A 1 105 ? -3.941 10.524 -3.159 1.00 82.62 105 GLY A CA 1
ATOM 806 C C . GLY A 1 105 ? -5.176 9.897 -2.511 1.00 82.62 105 GLY A C 1
ATOM 807 O O . GLY A 1 105 ? -5.051 9.125 -1.566 1.00 82.62 105 GLY A O 1
ATOM 808 N N . GLN A 1 106 ? -6.370 10.164 -3.048 1.00 84.06 106 GLN A N 1
ATOM 809 C CA . GLN A 1 106 ? -7.605 9.520 -2.587 1.00 84.06 106 GLN A CA 1
ATOM 810 C C . GLN A 1 106 ? -7.637 8.024 -2.924 1.00 84.06 106 GLN A C 1
ATOM 812 O O . GLN A 1 106 ? -8.068 7.225 -2.094 1.00 84.06 106 GLN A O 1
ATOM 817 N N . ALA A 1 107 ? -7.164 7.638 -4.111 1.00 81.75 107 ALA A N 1
ATOM 818 C CA . ALA A 1 107 ? -7.051 6.238 -4.504 1.00 81.75 107 ALA A CA 1
ATOM 819 C C . ALA A 1 107 ? -6.024 5.487 -3.638 1.00 81.75 107 ALA A C 1
ATOM 821 O O . ALA A 1 107 ? -6.308 4.381 -3.184 1.00 81.75 107 ALA A O 1
ATOM 822 N N . ASP A 1 108 ? -4.876 6.104 -3.342 1.00 83.44 108 ASP A N 1
ATOM 823 C CA . ASP A 1 108 ? -3.837 5.530 -2.474 1.00 83.44 108 ASP A CA 1
ATOM 824 C C . ASP A 1 108 ? -4.322 5.402 -1.019 1.00 83.44 108 ASP A C 1
ATOM 826 O O . ASP A 1 108 ? -4.173 4.352 -0.396 1.00 83.44 108 ASP A O 1
ATOM 830 N N . ALA A 1 109 ? -5.023 6.424 -0.505 1.00 84.94 109 ALA A N 1
ATOM 831 C CA . ALA A 1 109 ? -5.727 6.381 0.780 1.00 84.94 109 ALA A CA 1
ATOM 832 C C . ALA A 1 109 ? -6.729 5.228 0.859 1.00 84.94 109 ALA A C 1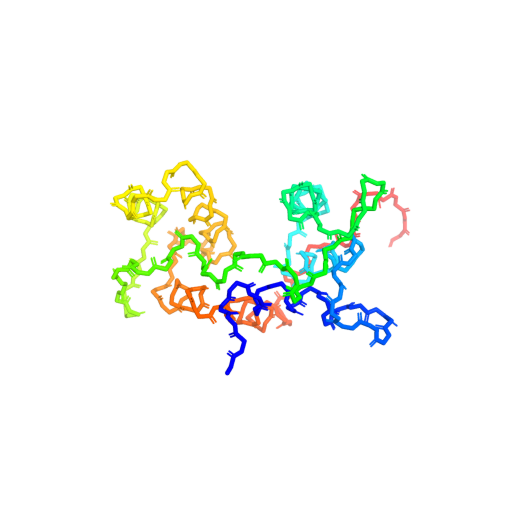
ATOM 834 O O . ALA A 1 109 ? -6.773 4.507 1.857 1.00 84.94 109 ALA A O 1
ATOM 835 N N . LEU A 1 110 ? -7.543 5.064 -0.184 1.00 83.81 110 LEU A N 1
ATOM 836 C CA . LEU A 1 110 ? -8.548 4.014 -0.245 1.00 83.81 110 LEU A CA 1
ATOM 837 C C . LEU A 1 110 ? -7.902 2.627 -0.324 1.00 83.81 110 LEU A C 1
ATOM 839 O O . LEU A 1 110 ? -8.359 1.714 0.358 1.00 83.81 110 LEU A O 1
ATOM 843 N N . GLY A 1 111 ? -6.837 2.477 -1.114 1.00 82.00 111 GLY A N 1
ATOM 844 C CA . GLY A 1 111 ? -6.076 1.234 -1.221 1.00 82.00 111 GLY A CA 1
ATOM 845 C C . GLY A 1 111 ? -5.417 0.847 0.102 1.00 82.00 111 GLY A C 1
ATOM 846 O O . GLY A 1 111 ? -5.543 -0.294 0.543 1.00 82.00 111 GLY A O 1
ATOM 847 N N . MET A 1 112 ? -4.786 1.808 0.781 1.00 87.62 112 MET A N 1
ATOM 848 C CA . MET A 1 112 ? -4.225 1.611 2.118 1.00 87.62 112 MET A CA 1
ATOM 849 C C . MET A 1 112 ? -5.317 1.231 3.125 1.00 87.62 112 MET A C 1
ATOM 851 O O . MET A 1 112 ? -5.146 0.256 3.856 1.00 87.62 112 MET A O 1
ATOM 855 N N . TRP A 1 113 ? -6.462 1.925 3.119 1.00 87.56 113 TRP A N 1
ATOM 856 C CA . TRP A 1 113 ? -7.595 1.585 3.982 1.00 87.56 113 TRP A CA 1
ATOM 857 C C . TRP A 1 113 ? -8.102 0.166 3.724 1.00 87.56 113 TRP A C 1
ATOM 859 O O . TRP A 1 113 ? -8.199 -0.617 4.661 1.00 87.56 113 TRP A O 1
ATOM 869 N N . ALA A 1 114 ? -8.355 -0.199 2.467 1.00 81.75 114 ALA A N 1
ATOM 870 C CA . ALA A 1 114 ? -8.829 -1.535 2.111 1.00 81.75 114 ALA A CA 1
ATOM 871 C C . ALA A 1 114 ? -7.840 -2.630 2.542 1.00 81.75 114 ALA A C 1
ATOM 873 O O . ALA A 1 114 ? -8.239 -3.739 2.892 1.00 81.75 114 ALA A O 1
ATOM 874 N N . LEU A 1 115 ? -6.544 -2.312 2.543 1.00 82.69 115 LEU A N 1
ATOM 875 C CA . LEU A 1 115 ? -5.502 -3.237 2.947 1.00 82.69 115 LEU A CA 1
ATOM 876 C C . LEU A 1 115 ? -5.375 -3.364 4.470 1.00 82.69 115 LEU A C 1
ATOM 878 O O . LEU A 1 115 ? -5.206 -4.477 4.962 1.00 82.69 115 LEU A O 1
ATOM 882 N N . ALA A 1 116 ? -5.413 -2.255 5.209 1.00 85.62 116 ALA A N 1
ATOM 883 C CA . ALA A 1 116 ? -5.072 -2.206 6.632 1.00 85.62 116 ALA A CA 1
ATOM 884 C C . ALA A 1 116 ? -6.280 -2.233 7.578 1.00 85.62 116 ALA A C 1
ATOM 886 O O . ALA A 1 116 ? -6.102 -2.513 8.765 1.00 85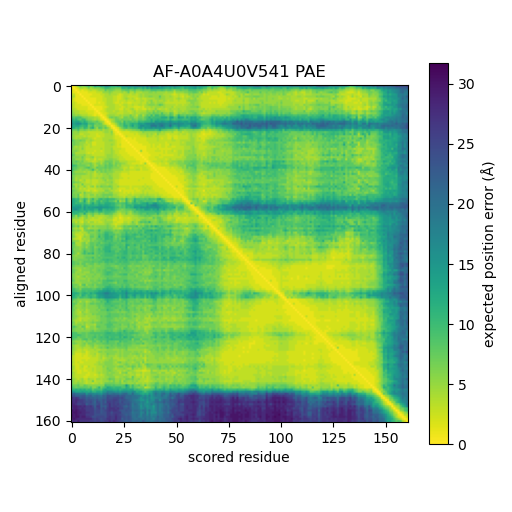.62 116 ALA A O 1
ATOM 887 N N . ALA A 1 117 ? -7.485 -1.935 7.082 1.00 85.38 117 ALA A N 1
ATOM 888 C CA . ALA A 1 117 ? -8.674 -1.829 7.916 1.00 85.38 117 ALA A CA 1
ATOM 889 C C . ALA A 1 117 ? -8.990 -3.151 8.617 1.00 85.38 117 ALA A C 1
ATOM 891 O O . ALA A 1 117 ? -8.881 -4.243 8.052 1.00 85.38 117 ALA A O 1
ATOM 892 N N . ASP A 1 118 ? -9.415 -3.038 9.868 1.00 80.81 118 ASP A N 1
ATOM 893 C CA . ASP A 1 118 ? -9.957 -4.163 10.604 1.00 80.81 118 ASP A CA 1
ATOM 894 C C . ASP A 1 118 ? -11.334 -4.536 10.033 1.00 80.81 118 ASP A C 1
ATOM 896 O O . ASP A 1 118 ? -12.213 -3.692 9.874 1.00 80.81 118 ASP A O 1
ATOM 900 N N . VAL A 1 119 ? -11.522 -5.819 9.722 1.00 76.25 119 VAL A N 1
ATOM 901 C CA . VAL A 1 119 ? -12.721 -6.321 9.028 1.00 76.25 119 VAL A CA 1
ATOM 902 C C . VAL A 1 119 ? -13.989 -6.170 9.875 1.00 76.25 119 VAL A C 1
ATOM 904 O O . VAL A 1 119 ? -15.080 -6.057 9.325 1.00 76.25 119 VAL A O 1
ATOM 907 N N . ARG A 1 120 ? -13.869 -6.166 11.209 1.00 74.50 120 ARG A N 1
ATOM 908 C CA . ARG A 1 120 ? -15.022 -6.063 12.114 1.00 74.50 120 ARG A CA 1
ATOM 909 C C . ARG A 1 120 ? -15.452 -4.618 12.317 1.00 74.50 120 ARG A C 1
ATOM 911 O O . ARG A 1 120 ? -16.640 -4.349 12.426 1.00 74.50 120 ARG A O 1
ATOM 918 N N . THR A 1 121 ? -14.490 -3.705 12.401 1.00 79.25 121 THR A N 1
ATOM 919 C CA . THR A 1 121 ? -14.751 -2.298 12.743 1.00 79.25 121 THR A CA 1
ATOM 920 C C . THR A 1 121 ? -14.749 -1.366 11.531 1.00 79.25 121 THR A C 1
ATOM 922 O O . THR A 1 121 ? -15.301 -0.273 11.603 1.00 79.25 121 THR A O 1
ATOM 925 N N . GLY A 1 122 ? -14.131 -1.765 10.416 1.00 80.38 122 GLY A N 1
ATOM 926 C CA . GLY A 1 122 ? -13.925 -0.916 9.238 1.00 80.38 122 GLY A CA 1
ATOM 927 C C . GLY A 1 122 ? -12.937 0.235 9.469 1.00 80.38 122 GLY A C 1
ATOM 928 O O . GLY A 1 122 ? -12.839 1.140 8.632 1.00 80.38 122 GLY A O 1
ATOM 929 N N . LEU A 1 123 ? -12.218 0.224 10.597 1.00 87.25 123 LEU A N 1
ATOM 930 C CA . LEU A 1 123 ? -11.288 1.274 11.000 1.00 87.25 123 LEU A CA 1
ATOM 931 C C . LEU A 1 123 ? -9.839 0.855 10.756 1.00 87.25 123 LEU A C 1
ATOM 933 O O . LEU A 1 123 ? -9.472 -0.311 10.898 1.00 87.25 123 LEU A O 1
ATOM 937 N N . VAL A 1 124 ? -9.002 1.835 10.433 1.00 89.12 124 VAL A N 1
ATOM 938 C CA . VAL A 1 124 ? -7.547 1.689 10.324 1.00 89.12 124 VAL A CA 1
ATOM 939 C C . VAL A 1 124 ? -6.900 2.318 11.550 1.00 89.12 124 VAL A C 1
ATOM 941 O O . VAL A 1 124 ? -7.282 3.413 11.965 1.00 89.12 124 VAL A O 1
ATOM 944 N N . ARG A 1 125 ? -5.906 1.646 12.134 1.00 92.06 125 ARG A N 1
ATOM 945 C CA . ARG A 1 125 ? -5.121 2.199 13.247 1.00 92.06 125 ARG A CA 1
ATOM 946 C C . ARG A 1 125 ? -4.174 3.279 12.730 1.00 92.06 125 ARG A C 1
ATOM 948 O O . ARG A 1 125 ? -3.566 3.098 11.680 1.00 92.06 125 ARG A O 1
ATOM 955 N N . GLY A 1 126 ? -3.992 4.365 13.476 1.00 90.81 126 GLY A N 1
ATOM 956 C CA . GLY A 1 126 ? -3.047 5.429 13.131 1.00 90.81 126 GLY A CA 1
ATOM 957 C C . GLY A 1 126 ? -1.632 4.899 12.902 1.00 90.81 126 GLY A C 1
ATOM 958 O O . GLY A 1 126 ? -0.986 5.285 11.934 1.00 90.81 126 GLY A O 1
ATOM 959 N N . GLU A 1 127 ? -1.204 3.926 13.713 1.00 92.06 127 GLU A N 1
ATOM 960 C CA . GLU A 1 127 ? 0.037 3.161 13.519 1.00 92.06 127 GLU A CA 1
ATOM 961 C C . GLU A 1 127 ? 0.196 2.597 12.093 1.00 92.06 127 GLU A C 1
ATOM 963 O O . GLU A 1 127 ? 1.285 2.668 11.527 1.00 92.06 127 GLU A O 1
ATOM 968 N N . ASP A 1 128 ? -0.873 2.068 11.484 1.00 90.94 128 ASP A N 1
ATOM 969 C CA . ASP A 1 128 ? -0.836 1.500 10.129 1.00 90.94 128 ASP A CA 1
ATOM 970 C C . ASP A 1 128 ? -0.717 2.603 9.065 1.00 90.94 128 ASP A C 1
ATOM 972 O O . ASP A 1 128 ? 0.022 2.462 8.088 1.00 90.94 128 ASP A O 1
ATOM 976 N N . VAL A 1 129 ? -1.376 3.745 9.273 1.00 90.38 129 VAL A N 1
ATOM 977 C CA . VAL A 1 129 ? -1.246 4.908 8.380 1.00 90.38 129 VAL A CA 1
ATOM 978 C C . VAL A 1 129 ? 0.173 5.475 8.441 1.00 90.38 129 VAL A C 1
ATOM 980 O O . VAL A 1 129 ? 0.774 5.768 7.409 1.00 90.38 129 VAL A O 1
ATOM 983 N N . VAL A 1 130 ? 0.752 5.573 9.638 1.00 91.62 130 VAL A N 1
ATOM 984 C CA . VAL A 1 130 ? 2.132 6.032 9.816 1.00 91.62 130 VAL A CA 1
ATOM 985 C C . VAL A 1 130 ? 3.131 5.007 9.270 1.00 91.62 130 VAL A C 1
ATOM 987 O O . VAL A 1 130 ? 4.111 5.379 8.621 1.00 91.62 130 VAL A O 1
ATOM 990 N N . ALA A 1 131 ? 2.875 3.708 9.438 1.00 8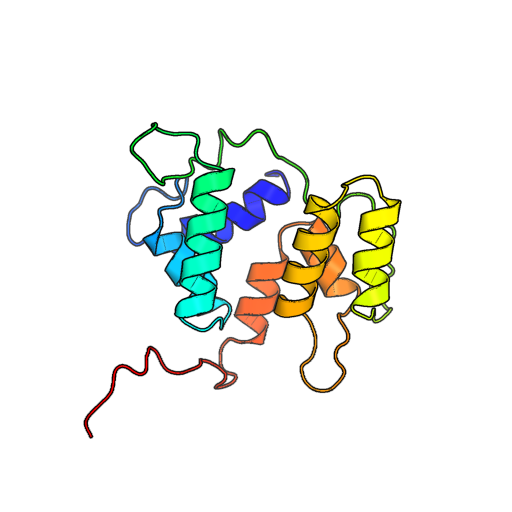9.94 131 ALA A N 1
ATOM 991 C CA . ALA A 1 131 ? 3.663 2.661 8.794 1.00 89.94 131 ALA A CA 1
ATOM 992 C C . ALA A 1 131 ? 3.599 2.773 7.262 1.00 89.94 131 ALA A C 1
ATOM 994 O O . ALA A 1 131 ? 4.606 2.556 6.588 1.00 89.94 131 ALA A O 1
ATOM 995 N N . PHE A 1 132 ? 2.457 3.168 6.693 1.00 90.00 132 PHE A N 1
ATOM 996 C CA . PHE A 1 132 ? 2.346 3.441 5.262 1.00 90.00 132 PHE A CA 1
ATOM 997 C C . PHE A 1 132 ? 3.194 4.644 4.854 1.00 90.00 132 PHE A C 1
ATOM 999 O O . PHE A 1 132 ? 4.001 4.532 3.934 1.00 90.00 132 PHE A O 1
ATOM 1006 N N . GLN A 1 133 ? 3.101 5.757 5.588 1.00 89.56 133 GLN A N 1
ATOM 1007 C CA . GLN A 1 133 ? 3.923 6.951 5.358 1.00 89.56 133 GLN A CA 1
ATOM 1008 C C . GLN A 1 133 ? 5.428 6.649 5.415 1.00 89.56 133 GLN A C 1
ATOM 1010 O O . GLN A 1 133 ? 6.194 7.205 4.632 1.00 89.56 133 GLN A O 1
ATOM 1015 N N . ARG A 1 134 ? 5.849 5.728 6.294 1.00 89.44 134 ARG A N 1
ATOM 1016 C CA . ARG A 1 134 ? 7.243 5.264 6.444 1.00 89.44 134 ARG A CA 1
ATOM 1017 C C . ARG A 1 134 ? 7.650 4.169 5.448 1.00 89.44 134 ARG A C 1
ATOM 1019 O O . ARG A 1 134 ? 8.835 3.837 5.365 1.00 89.44 134 ARG A O 1
ATOM 1026 N N . GLY A 1 135 ? 6.698 3.617 4.699 1.00 86.69 135 GLY A N 1
ATOM 1027 C CA . GLY A 1 135 ? 6.910 2.554 3.721 1.00 86.69 135 GLY A CA 1
ATOM 1028 C C . GLY A 1 135 ? 7.093 1.151 4.309 1.00 86.69 135 GLY A C 1
ATOM 1029 O O . GLY A 1 135 ? 7.679 0.295 3.655 1.00 86.69 135 GLY A O 1
ATOM 1030 N N . THR A 1 136 ? 6.628 0.911 5.537 1.00 90.19 136 THR A N 1
ATOM 1031 C CA . THR A 1 136 ? 6.778 -0.359 6.274 1.00 90.19 136 THR A CA 1
ATOM 1032 C C . THR A 1 136 ? 5.459 -1.113 6.469 1.00 90.19 136 THR A C 1
ATOM 1034 O O . THR A 1 136 ? 5.458 -2.214 7.019 1.00 90.19 136 THR A O 1
ATOM 1037 N N . LEU A 1 137 ? 4.327 -0.562 6.009 1.00 89.12 137 LEU A N 1
ATOM 1038 C CA . LEU A 1 137 ? 3.001 -1.162 6.212 1.00 89.12 137 LEU A CA 1
ATOM 1039 C C . LEU A 1 137 ? 2.914 -2.613 5.721 1.00 89.12 137 LEU A C 1
ATOM 1041 O O . LEU A 1 137 ? 2.354 -3.460 6.411 1.00 89.12 137 LEU A O 1
ATOM 1045 N N . PHE A 1 138 ? 3.457 -2.919 4.541 1.00 86.56 138 PHE A N 1
ATOM 1046 C CA . PHE A 1 138 ? 3.323 -4.256 3.953 1.00 86.56 138 PHE A CA 1
ATOM 1047 C C . PHE A 1 138 ? 3.994 -5.339 4.802 1.00 86.56 138 PHE A C 1
ATOM 1049 O O . PHE A 1 138 ? 3.423 -6.412 4.970 1.00 86.56 138 PHE A O 1
ATOM 1056 N N . GLU A 1 139 ? 5.131 -5.038 5.431 1.00 85.50 139 GLU A N 1
ATOM 1057 C CA . GLU A 1 139 ? 5.793 -5.953 6.368 1.00 85.50 139 GLU A CA 1
ATOM 1058 C C . GLU A 1 139 ? 4.964 -6.164 7.643 1.00 85.50 139 GLU A C 1
ATOM 1060 O O . GLU A 1 139 ? 4.859 -7.287 8.146 1.00 85.50 139 GLU A O 1
ATOM 1065 N N . VAL A 1 140 ? 4.349 -5.093 8.162 1.00 86.12 140 VAL A N 1
ATOM 1066 C CA . VAL A 1 140 ? 3.457 -5.154 9.332 1.00 86.12 140 VAL A CA 1
ATOM 1067 C C . VAL A 1 140 ? 2.237 -6.023 9.028 1.00 86.12 140 VAL A C 1
ATOM 1069 O O . VAL A 1 140 ? 1.879 -6.884 9.835 1.00 86.12 140 VAL A O 1
ATOM 1072 N N . ILE A 1 141 ? 1.620 -5.837 7.860 1.00 83.69 141 ILE A N 1
ATOM 1073 C CA . ILE A 1 141 ? 0.434 -6.587 7.435 1.00 83.69 141 ILE A CA 1
ATOM 1074 C C . ILE A 1 141 ? 0.775 -8.045 7.146 1.00 83.69 141 ILE A C 1
ATOM 1076 O O . ILE A 1 141 ? 0.076 -8.926 7.647 1.00 83.69 141 ILE A O 1
ATOM 1080 N N . GLU A 1 142 ? 1.855 -8.314 6.407 1.00 80.75 142 GLU A N 1
ATOM 1081 C CA . GLU A 1 142 ? 2.328 -9.677 6.157 1.00 80.75 142 GLU A CA 1
ATOM 1082 C C . GLU A 1 142 ? 2.537 -10.409 7.488 1.00 80.75 142 GLU A C 1
ATOM 1084 O O . GLU A 1 142 ? 1.992 -11.492 7.691 1.00 80.75 142 GLU A O 1
ATOM 1089 N N . ARG A 1 143 ? 3.236 -9.791 8.450 1.00 81.88 143 ARG A N 1
ATOM 1090 C CA . ARG A 1 143 ? 3.457 -10.381 9.779 1.00 81.88 143 ARG A CA 1
ATOM 1091 C C . ARG A 1 143 ? 2.156 -10.601 10.550 1.00 81.88 143 ARG A C 1
ATOM 1093 O O . ARG A 1 143 ? 2.001 -11.644 11.175 1.00 81.88 143 ARG A O 1
ATOM 1100 N N . ARG A 1 144 ? 1.224 -9.642 10.506 1.00 77.69 144 ARG A N 1
ATOM 1101 C CA . ARG A 1 144 ? -0.087 -9.727 11.175 1.00 77.69 144 ARG A CA 1
ATOM 1102 C C . ARG A 1 144 ? -0.950 -10.859 10.608 1.00 77.69 144 ARG A C 1
ATOM 1104 O O . ARG A 1 144 ? -1.723 -11.454 11.355 1.00 77.69 144 ARG A O 1
ATOM 1111 N N . ARG A 1 145 ? -0.846 -11.131 9.303 1.00 75.38 145 ARG A N 1
ATOM 1112 C CA . ARG A 1 145 ? -1.633 -12.152 8.584 1.00 75.38 145 ARG A CA 1
ATOM 1113 C C . ARG A 1 145 ? -0.955 -13.524 8.567 1.00 75.38 145 ARG A C 1
ATOM 1115 O O . ARG A 1 145 ? -1.643 -14.541 8.470 1.00 75.38 145 ARG A O 1
ATOM 1122 N N . ARG A 1 146 ? 0.369 -13.576 8.737 1.00 66.50 146 ARG A N 1
ATOM 1123 C CA . ARG A 1 146 ? 1.148 -14.814 8.849 1.00 66.50 146 ARG A CA 1
ATOM 1124 C C . ARG A 1 146 ? 0.627 -15.672 10.007 1.00 66.50 146 ARG A C 1
ATOM 1126 O O . ARG A 1 146 ? 0.615 -15.244 11.156 1.00 66.50 146 ARG A O 1
ATOM 1133 N N . GLY A 1 147 ? 0.180 -16.888 9.691 1.00 54.81 147 GLY A N 1
ATOM 1134 C CA . GLY A 1 147 ? -0.329 -17.854 10.672 1.00 54.81 147 GLY A CA 1
ATOM 1135 C C . GLY A 1 147 ? -1.800 -17.687 11.076 1.00 54.81 147 GLY A C 1
ATOM 1136 O O . GLY A 1 147 ? -2.283 -18.483 11.871 1.00 54.81 147 GLY A O 1
ATOM 1137 N N . ARG A 1 148 ? -2.546 -16.712 10.530 1.00 52.88 148 ARG A N 1
ATOM 1138 C CA . ARG A 1 148 ? -3.964 -16.487 10.888 1.00 52.88 148 ARG A CA 1
ATOM 1139 C C . ARG A 1 148 ? -4.993 -17.234 10.032 1.00 52.88 148 ARG A C 1
ATOM 1141 O O . ARG A 1 148 ? -6.171 -16.913 10.116 1.00 52.88 148 ARG A O 1
ATOM 1148 N N . GLY A 1 149 ? -4.603 -18.192 9.187 1.00 44.28 149 GLY A N 1
ATOM 1149 C CA . GLY A 1 149 ? -5.556 -18.947 8.347 1.00 44.28 149 GLY A CA 1
ATOM 1150 C C . GLY A 1 149 ? -6.369 -18.101 7.350 1.00 44.28 149 GLY A C 1
ATOM 1151 O O . GLY A 1 149 ? -7.151 -18.645 6.586 1.00 44.28 149 GLY A O 1
ATOM 1152 N N . GLN A 1 150 ? -6.156 -16.782 7.299 1.00 40.56 150 GLN A N 1
ATOM 1153 C CA . GLN A 1 150 ? -6.680 -15.867 6.281 1.00 40.56 150 GLN A CA 1
ATOM 1154 C C . GLN A 1 150 ? -5.759 -15.819 5.057 1.00 40.56 150 GLN A C 1
ATOM 1156 O O . GLN A 1 150 ? -5.534 -14.767 4.464 1.00 40.56 150 GLN A O 1
ATOM 1161 N N . VAL A 1 151 ? -5.194 -16.967 4.691 1.00 41.72 151 VAL A N 1
ATOM 1162 C CA . VAL A 1 151 ? -4.711 -17.162 3.331 1.00 41.72 151 VAL A CA 1
ATOM 1163 C C . VAL A 1 151 ? -5.946 -17.627 2.582 1.00 41.72 151 VAL A C 1
ATOM 1165 O O . VAL A 1 151 ? -6.363 -18.775 2.730 1.00 41.72 151 VAL A O 1
ATOM 1168 N N . LEU A 1 152 ? -6.601 -16.711 1.865 1.00 41.47 152 LEU A N 1
ATOM 1169 C CA . LEU A 1 152 ? -7.629 -17.122 0.917 1.00 41.47 152 LEU A CA 1
ATOM 1170 C C . LEU A 1 152 ? -6.986 -18.156 -0.022 1.00 41.47 152 LEU A C 1
ATOM 1172 O O . LEU A 1 152 ? -5.870 -17.918 -0.495 1.00 41.47 152 LEU A O 1
ATOM 1176 N N . PRO A 1 153 ? -7.624 -19.324 -0.219 1.00 36.97 153 PRO A N 1
ATOM 1177 C CA . PRO A 1 153 ? -6.997 -20.430 -0.912 1.00 36.97 153 PRO A CA 1
ATOM 1178 C C . PRO A 1 153 ? -6.555 -20.009 -2.309 1.00 36.97 153 PRO A C 1
ATOM 1180 O O . PRO A 1 153 ? -7.211 -19.215 -2.981 1.00 36.97 153 PRO A O 1
ATOM 1183 N N . PHE A 1 154 ? -5.433 -20.596 -2.710 1.00 40.19 154 PHE A N 1
ATOM 1184 C CA . PHE A 1 154 ? -4.546 -20.270 -3.826 1.00 40.19 154 PHE A CA 1
ATOM 1185 C C . PHE A 1 154 ? -5.169 -20.228 -5.234 1.00 40.19 154 PHE A C 1
ATOM 1187 O O . PHE A 1 154 ? -4.416 -20.097 -6.186 1.00 40.19 154 PHE A O 1
ATOM 1194 N N . TRP A 1 155 ? -6.490 -20.371 -5.360 1.00 37.94 155 TRP A N 1
ATOM 1195 C CA . TRP A 1 155 ? -7.365 -20.276 -6.535 1.00 37.94 155 TRP A CA 1
ATOM 1196 C C . TRP A 1 155 ? -8.576 -21.196 -6.264 1.00 37.94 155 TRP A C 1
ATOM 1198 O O . TRP A 1 155 ? -8.416 -22.332 -5.834 1.00 37.94 155 TRP A O 1
ATOM 1208 N N . ARG A 1 156 ? -9.796 -20.765 -6.587 1.00 36.12 156 ARG A N 1
ATOM 1209 C CA . ARG A 1 156 ? -10.691 -21.611 -7.400 1.00 36.12 156 ARG A CA 1
ATOM 1210 C C . ARG A 1 156 ? -10.612 -20.943 -8.781 1.00 36.12 156 ARG A C 1
ATOM 1212 O O . ARG A 1 156 ? -10.993 -19.784 -8.862 1.00 36.12 156 ARG A O 1
ATOM 1219 N N . GLY A 1 157 ? -10.032 -21.474 -9.859 1.00 28.75 157 GLY A N 1
ATOM 1220 C CA . GLY A 1 157 ? -10.081 -22.827 -10.426 1.00 28.75 157 GLY A CA 1
ATOM 1221 C C . GLY A 1 157 ? -10.020 -24.000 -9.460 1.00 28.75 157 GLY A C 1
ATOM 1222 O O . GLY A 1 157 ? -8.976 -24.286 -8.897 1.00 28.75 157 GLY A O 1
ATOM 1223 N N . GLY A 1 158 ? -11.151 -24.671 -9.261 1.00 30.12 158 GLY A N 1
ATOM 1224 C CA . GLY A 1 158 ? -11.164 -26.066 -8.795 1.00 30.12 158 GLY A CA 1
ATOM 1225 C C . GLY A 1 158 ? -11.521 -27.005 -9.959 1.00 30.12 158 GLY A C 1
ATOM 1226 O O . GLY A 1 158 ? -11.738 -26.485 -11.059 1.00 30.12 158 GLY A O 1
ATOM 1227 N N . PRO A 1 159 ? -11.693 -28.332 -9.744 1.00 36.62 159 PRO A N 1
ATOM 1228 C CA . PRO A 1 159 ? -11.523 -29.143 -8.516 1.00 36.62 159 PRO A CA 1
ATOM 1229 C C . PRO A 1 159 ? -10.363 -30.174 -8.685 1.00 36.62 159 PRO A C 1
ATOM 1231 O O . PRO A 1 159 ? -9.679 -30.119 -9.699 1.00 36.62 159 PRO A O 1
ATOM 1234 N N . ILE A 1 160 ? -9.963 -31.095 -7.793 1.00 31.33 160 ILE A N 1
ATOM 1235 C CA . ILE A 1 160 ? -10.576 -32.159 -6.950 1.00 31.33 160 ILE A CA 1
ATOM 1236 C C . ILE A 1 160 ? -9.446 -32.524 -5.935 1.00 31.33 160 ILE A C 1
ATOM 1238 O O . ILE A 1 160 ? -8.282 -32.434 -6.319 1.00 31.33 160 ILE A O 1
ATOM 1242 N N . SER A 1 161 ? -9.618 -32.821 -4.643 1.00 36.31 161 SER A N 1
ATOM 1243 C CA . SER A 1 161 ? -10.442 -33.817 -3.928 1.00 36.31 161 SER A CA 1
ATOM 1244 C C . SER A 1 161 ? -10.661 -33.388 -2.480 1.00 36.31 161 SER A C 1
ATOM 1246 O O . SER A 1 161 ? -9.666 -32.911 -1.885 1.00 36.31 161 SER A O 1
#

Secondary structure (DSSP, 8-state):
---HHHHHHHHHHTT-SSS-TTEE-HHHHHHHHHHTT--HHHHHHHHHHHHHHH--SBTTB--EEGGG-S--S-TTTT----TTSEE-HHHHHHHHHHTT-HHHHHHHHHHHHHHHS-TTT--EEHHHHHHHHHT-HHHHHHHHHTTSS----S-------

Organism: NCBI:txid329885

Radius of gyration: 16.06 Å; Cα contacts (8 Å, |Δi|>4): 226; chains: 1; bounding box: 34×52×43 Å

Nearest PDB structures (foldseek):
  6p5w-assembly1_A  TM=5.090E-01  e=7.014E+00  Tequatrovirus T4
  3hzt-assembly1_A  TM=3.144E-01  e=2.466E+00  Toxoplasma gondii ME49
  4mxa-assembly1_A  TM=3.147E-01  e=6.657E+00  Neospora caninum Liverpool

Solvent-accessible surface area (backbone atoms only — not comparable to full-atom values): 8908 Å² total; per-residue (Å²): 130,82,43,22,33,43,40,53,50,38,59,18,6,67,60,39,98,51,97,61,51,55,40,31,41,56,69,15,35,30,51,39,32,44,61,64,46,45,55,69,71,61,18,48,53,52,30,50,50,51,29,72,74,52,47,71,71,48,98,91,41,61,32,27,43,51,90,76,50,87,66,42,67,36,63,58,54,90,63,92,70,55,53,91,41,73,36,45,61,66,54,46,27,50,49,18,47,72,68,69,43,47,68,62,8,28,51,50,34,47,52,50,41,73,69,61,32,38,89,89,77,55,33,27,48,20,50,52,55,51,26,44,42,62,20,46,31,66,62,54,49,32,58,70,48,59,90,62,79,61,62,68,72,99,58,83,82,76,88,88,134

Mean predicted aligned error: 8.59 Å